Protein AF-A0A435FGV2-F1 (afdb_monomer_lite)

pLDDT: mean 75.31, std 14.2, range [40.19, 94.38]

Structure (mmCIF, N/CA/C/O backbone):
data_AF-A0A435FGV2-F1
#
_entry.id   AF-A0A435FGV2-F1
#
loop_
_atom_site.group_PDB
_atom_site.id
_atom_site.type_symbol
_atom_site.label_atom_id
_atom_site.label_alt_id
_atom_site.label_comp_id
_atom_site.label_asym_id
_atom_site.label_entity_id
_atom_site.label_seq_id
_atom_site.pdbx_PDB_ins_code
_atom_site.Cartn_x
_atom_site.Cartn_y
_atom_site.Cartn_z
_atom_site.occupancy
_atom_site.B_iso_or_equiv
_atom_site.auth_seq_id
_atom_site.auth_comp_id
_atom_site.auth_asym_id
_atom_site.auth_atom_id
_atom_site.pdbx_PDB_model_num
ATOM 1 N N . MET A 1 1 ? 1.724 18.593 -4.824 1.00 40.19 1 MET A N 1
ATOM 2 C CA . MET A 1 1 ? 2.419 18.466 -3.533 1.00 40.19 1 MET A CA 1
ATOM 3 C C . MET A 1 1 ? 1.458 17.701 -2.645 1.00 40.19 1 MET A C 1
ATOM 5 O O . MET A 1 1 ? 0.467 18.277 -2.231 1.00 40.19 1 MET A O 1
ATOM 9 N N . THR A 1 2 ? 1.622 16.381 -2.564 1.00 45.41 2 THR A N 1
ATOM 10 C CA . THR A 1 2 ? 0.699 15.487 -1.846 1.00 45.41 2 THR A CA 1
ATOM 11 C C . THR A 1 2 ? 0.996 15.626 -0.359 1.00 45.41 2 THR A C 1
ATOM 13 O O . THR A 1 2 ? 2.138 15.404 0.044 1.00 45.41 2 THR A O 1
ATOM 16 N N . GLU A 1 3 ? 0.024 16.075 0.435 1.00 52.56 3 GLU A N 1
ATOM 17 C CA . GLU A 1 3 ? 0.212 16.222 1.879 1.00 52.56 3 GLU A CA 1
ATOM 18 C C . GLU A 1 3 ? 0.474 14.851 2.527 1.00 52.56 3 GLU A C 1
ATOM 20 O O . GLU A 1 3 ? -0.130 13.850 2.121 1.00 52.56 3 GLU A O 1
ATOM 25 N N . PRO A 1 4 ? 1.407 14.764 3.494 1.00 58.09 4 PRO A N 1
ATOM 26 C CA . PRO A 1 4 ? 1.612 13.535 4.244 1.00 58.09 4 PRO A CA 1
ATOM 27 C C . PRO A 1 4 ? 0.341 13.207 5.033 1.00 58.09 4 PRO A C 1
ATOM 29 O O . PRO A 1 4 ? -0.287 14.100 5.603 1.00 58.09 4 PRO A O 1
ATOM 32 N N . ALA A 1 5 ? -0.027 11.924 5.078 1.00 58.94 5 ALA A N 1
ATOM 33 C CA . ALA A 1 5 ? -1.095 11.469 5.960 1.00 58.94 5 ALA A CA 1
ATOM 34 C C . ALA A 1 5 ? -0.740 11.867 7.403 1.00 58.94 5 ALA A C 1
ATOM 36 O O . ALA A 1 5 ? 0.367 11.595 7.877 1.00 58.94 5 ALA A O 1
ATOM 37 N N . THR A 1 6 ? -1.646 12.578 8.072 1.00 56.94 6 THR A N 1
ATOM 38 C CA . THR A 1 6 ? -1.479 13.016 9.458 1.00 56.94 6 THR A CA 1
ATOM 39 C C . THR A 1 6 ? -1.584 11.797 10.364 1.00 56.94 6 THR A C 1
ATOM 41 O O . THR A 1 6 ? -2.642 11.185 10.454 1.00 56.94 6 THR A O 1
ATOM 44 N N . VAL A 1 7 ? -0.469 11.433 11.003 1.00 57.47 7 VAL A N 1
ATOM 45 C CA . VAL A 1 7 ? -0.414 10.293 11.922 1.00 57.47 7 VAL A CA 1
ATOM 46 C C . VAL A 1 7 ? -0.991 10.721 13.263 1.00 57.47 7 VAL A C 1
ATOM 48 O O . VAL A 1 7 ? -0.366 11.506 13.982 1.00 57.47 7 VAL A O 1
ATOM 51 N N . SER A 1 8 ? -2.186 10.242 13.599 1.00 60.06 8 SER A N 1
ATOM 52 C CA . SER A 1 8 ? -2.702 10.361 14.958 1.00 60.06 8 SER A CA 1
ATOM 53 C C . SER A 1 8 ? -2.086 9.246 15.808 1.00 60.06 8 SER A C 1
ATOM 55 O O . SER A 1 8 ? -1.753 8.175 15.305 1.00 60.06 8 SER A O 1
ATOM 57 N N . GLY A 1 9 ? -1.906 9.464 17.112 1.00 69.44 9 GLY A N 1
ATOM 58 C CA . GLY A 1 9 ? -1.357 8.436 18.011 1.00 69.44 9 GLY A CA 1
ATOM 59 C C . GLY A 1 9 ? -2.200 7.152 18.117 1.00 69.44 9 GLY A C 1
ATOM 60 O O . GLY A 1 9 ? -1.799 6.242 18.838 1.00 69.44 9 GLY A O 1
ATOM 61 N N . ASP A 1 10 ? -3.342 7.086 17.424 1.00 84.06 10 ASP A N 1
ATOM 62 C CA . ASP A 1 10 ? -4.275 5.956 17.390 1.00 84.06 10 ASP A CA 1
ATOM 63 C C . ASP A 1 10 ? -4.359 5.278 16.002 1.00 84.06 10 ASP A C 1
ATOM 65 O O . ASP A 1 10 ? -5.171 4.371 15.782 1.00 84.06 10 ASP A O 1
ATOM 69 N N . ASP A 1 11 ? -3.503 5.689 15.059 1.00 87.19 11 ASP A N 1
ATOM 70 C CA . ASP A 1 11 ? -3.355 5.044 13.758 1.00 87.19 11 ASP A CA 1
ATOM 71 C C . ASP A 1 11 ? -2.872 3.594 13.940 1.00 87.19 11 ASP A C 1
ATOM 73 O O . ASP A 1 11 ? -1.797 3.328 14.484 1.00 87.19 11 ASP A O 1
ATOM 77 N N . ILE A 1 12 ? -3.641 2.634 13.427 1.00 92.00 12 ILE A N 1
ATOM 78 C CA . ILE A 1 12 ? -3.242 1.218 13.368 1.00 92.00 12 ILE A CA 1
ATOM 79 C C . ILE A 1 12 ? -2.566 0.861 12.039 1.00 92.00 12 ILE A C 1
ATOM 81 O O . ILE A 1 12 ? -1.903 -0.171 11.936 1.00 92.00 12 ILE A O 1
ATOM 85 N N . LEU A 1 13 ? -2.722 1.712 11.022 1.00 91.12 13 LEU A N 1
ATOM 86 C CA . LEU A 1 13 ? -2.057 1.617 9.729 1.00 91.12 13 LEU A CA 1
ATOM 87 C C . LEU A 1 13 ? -1.714 3.026 9.258 1.00 91.12 13 LEU A C 1
ATOM 89 O O . LEU A 1 13 ? -2.590 3.881 9.200 1.00 91.12 13 LEU A O 1
ATOM 93 N N . SER A 1 14 ? -0.464 3.244 8.860 1.00 91.62 14 SER A N 1
ATOM 94 C CA . SER A 1 14 ? -0.046 4.484 8.214 1.00 91.62 14 SER A CA 1
ATOM 95 C C . SER A 1 14 ? 0.863 4.173 7.032 1.00 91.62 14 SER A C 1
ATOM 97 O O . SER A 1 14 ? 1.804 3.384 7.129 1.00 91.62 14 SER A O 1
ATOM 99 N N . CYS A 1 15 ? 0.540 4.762 5.890 1.00 90.62 15 CYS A N 1
ATOM 100 C CA . CYS A 1 15 ? 1.263 4.656 4.637 1.00 90.62 15 CYS A CA 1
ATOM 101 C C . CYS A 1 15 ? 1.501 6.067 4.109 1.00 90.62 15 CYS A C 1
ATOM 103 O O . CYS A 1 15 ? 0.562 6.850 3.973 1.00 90.62 15 CYS A O 1
ATOM 105 N N . ALA A 1 16 ? 2.743 6.378 3.753 1.00 89.62 16 ALA A N 1
ATOM 106 C CA . ALA A 1 16 ? 3.098 7.660 3.163 1.00 89.62 16 ALA A CA 1
ATOM 107 C C . ALA A 1 16 ? 3.814 7.437 1.836 1.00 89.62 16 ALA A C 1
ATOM 109 O O . ALA A 1 16 ? 4.794 6.690 1.764 1.00 89.62 16 ALA A O 1
ATOM 110 N N . ASN A 1 17 ? 3.319 8.094 0.786 1.00 88.81 17 ASN A N 1
ATOM 111 C CA . ASN A 1 17 ? 3.929 8.107 -0.539 1.00 88.81 17 ASN A CA 1
ATOM 112 C C . ASN A 1 17 ? 4.275 6.691 -1.035 1.00 88.81 17 ASN A C 1
ATOM 114 O O . ASN A 1 17 ? 5.404 6.418 -1.468 1.00 88.81 17 ASN A O 1
ATOM 118 N N . VAL A 1 18 ? 3.314 5.772 -0.933 1.00 87.00 18 VAL A N 1
ATOM 119 C CA . VAL A 1 18 ? 3.447 4.381 -1.366 1.00 87.00 18 VAL A CA 1
ATOM 120 C C . VAL A 1 18 ? 3.299 4.300 -2.879 1.00 87.00 18 VAL A C 1
ATOM 122 O O . VAL A 1 18 ? 2.417 4.912 -3.483 1.00 87.00 18 VAL A O 1
ATOM 125 N N . TRP A 1 19 ? 4.190 3.530 -3.496 1.00 85.50 19 TRP A N 1
ATOM 126 C CA . TRP A 1 19 ? 4.191 3.253 -4.926 1.00 85.50 19 TRP A CA 1
ATOM 127 C C . TRP A 1 19 ? 4.341 1.756 -5.147 1.00 85.50 19 TRP A C 1
ATOM 129 O O . TRP A 1 19 ? 5.027 1.071 -4.389 1.00 85.50 19 TRP A O 1
ATOM 139 N N . LYS A 1 20 ? 3.723 1.250 -6.211 1.00 84.56 20 LYS A N 1
ATOM 140 C CA . LYS A 1 20 ? 3.882 -0.139 -6.633 1.00 84.56 20 LYS A CA 1
ATOM 141 C C . LYS A 1 20 ? 4.020 -0.200 -8.139 1.00 84.56 20 LYS A C 1
ATOM 143 O O . LYS A 1 20 ? 3.113 0.204 -8.865 1.00 84.56 20 LYS A O 1
ATOM 148 N N . PHE A 1 21 ? 5.131 -0.766 -8.590 1.00 81.81 21 PHE A N 1
ATOM 149 C CA . PHE A 1 21 ? 5.406 -1.014 -9.998 1.00 81.81 21 PHE A CA 1
ATOM 150 C C . PHE A 1 21 ? 5.452 -2.514 -10.287 1.00 81.81 21 PHE A C 1
ATOM 152 O O . PHE A 1 21 ? 5.915 -3.311 -9.469 1.00 81.81 21 PHE A O 1
ATOM 159 N N . TYR A 1 22 ? 5.000 -2.884 -11.478 1.00 81.62 22 TYR A N 1
ATOM 160 C CA . TYR A 1 22 ? 5.132 -4.209 -12.065 1.00 81.62 22 TYR A CA 1
ATOM 161 C C . TYR A 1 22 ? 5.893 -4.095 -13.386 1.00 81.62 22 TYR A C 1
ATOM 163 O O . TYR A 1 22 ? 5.718 -3.127 -14.124 1.00 81.62 22 TYR A O 1
ATOM 171 N N . GLY A 1 23 ? 6.746 -5.078 -13.681 1.00 80.12 23 GLY A N 1
ATOM 172 C CA . GLY A 1 23 ? 7.516 -5.138 -14.924 1.00 80.12 23 GLY A CA 1
ATOM 173 C C . GLY A 1 23 ? 8.987 -5.536 -14.735 1.00 80.12 23 GLY A C 1
ATOM 174 O O . GLY A 1 23 ? 9.494 -5.563 -13.609 1.00 80.12 23 GLY A O 1
ATOM 175 N N . PRO A 1 24 ? 9.702 -5.872 -15.824 1.00 78.62 24 PRO A N 1
ATOM 176 C CA . PRO A 1 24 ? 11.105 -6.272 -15.765 1.00 78.62 24 PRO A CA 1
ATOM 177 C C . PRO A 1 24 ? 12.006 -5.087 -15.408 1.00 78.62 24 PRO A C 1
ATOM 179 O O . PRO A 1 24 ? 12.058 -4.128 -16.158 1.00 78.62 24 PRO A O 1
ATOM 182 N N . LYS A 1 25 ? 12.816 -5.195 -14.348 1.00 72.69 25 LYS A N 1
ATOM 183 C CA . LYS A 1 25 ? 13.669 -4.096 -13.838 1.00 72.69 25 LYS A CA 1
ATOM 184 C C . LYS A 1 25 ? 12.885 -2.925 -13.217 1.00 72.69 25 LYS A C 1
ATOM 186 O O . LYS A 1 25 ? 13.388 -1.806 -13.180 1.00 72.69 25 LYS A O 1
ATOM 191 N N . ALA A 1 26 ? 11.712 -3.191 -12.634 1.00 71.31 26 ALA A N 1
ATOM 192 C CA . ALA A 1 26 ? 10.898 -2.194 -11.924 1.00 71.31 26 ALA A CA 1
ATOM 193 C C . ALA A 1 26 ? 11.668 -1.362 -10.868 1.00 71.31 26 ALA A C 1
ATOM 195 O O . ALA A 1 26 ? 11.378 -0.182 -10.695 1.00 71.31 26 ALA A O 1
ATOM 196 N N . HIS A 1 27 ? 12.708 -1.921 -10.235 1.00 68.62 27 HIS A N 1
ATOM 197 C CA . HIS A 1 27 ? 13.588 -1.191 -9.307 1.00 68.62 27 HIS A CA 1
ATOM 198 C C . HIS A 1 27 ? 14.263 0.050 -9.933 1.00 68.62 27 HIS A C 1
ATOM 200 O O . HIS A 1 27 ? 14.567 1.017 -9.242 1.00 68.62 27 HIS A O 1
ATOM 206 N N . GLN A 1 28 ? 14.494 0.061 -11.251 1.00 67.12 28 GLN A N 1
ATOM 207 C CA . GLN A 1 28 ? 15.113 1.199 -11.947 1.00 67.12 28 GLN A CA 1
ATOM 208 C C . GLN A 1 28 ? 14.157 2.388 -12.060 1.00 67.12 28 GLN A C 1
ATOM 210 O O . GLN A 1 28 ? 14.587 3.541 -12.083 1.00 67.12 28 GLN A O 1
ATOM 215 N N . ILE A 1 29 ? 12.85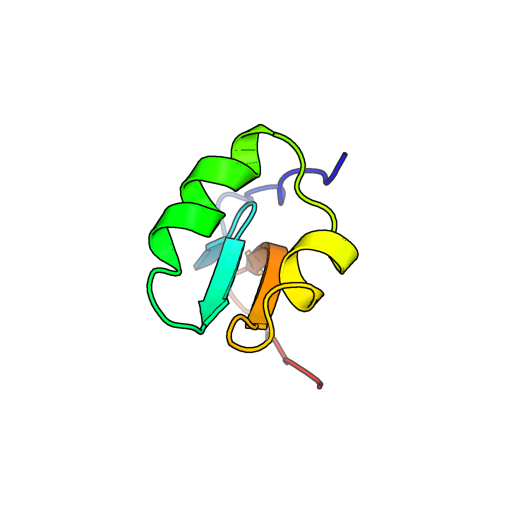5 2.106 -12.101 1.00 67.06 29 ILE A N 1
ATOM 216 C CA . ILE A 1 29 ? 11.802 3.117 -12.132 1.00 67.06 29 ILE A CA 1
ATOM 217 C C . ILE A 1 29 ? 11.663 3.778 -10.759 1.00 67.06 29 ILE A C 1
ATOM 219 O O . ILE A 1 29 ? 11.520 4.998 -10.683 1.00 67.06 29 ILE A O 1
ATOM 223 N N . GLU A 1 30 ? 11.789 3.004 -9.676 1.00 64.00 30 GLU A N 1
ATOM 224 C CA . GLU A 1 30 ? 11.805 3.538 -8.309 1.00 64.0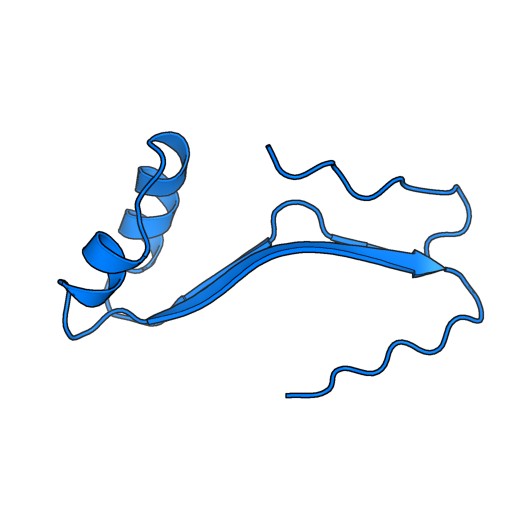0 30 GLU A CA 1
ATOM 225 C C . GLU A 1 30 ? 12.940 4.552 -8.108 1.00 64.00 30 GLU A C 1
ATOM 227 O O . GLU A 1 30 ? 12.705 5.628 -7.565 1.00 64.00 30 GLU A O 1
ATOM 232 N N . ALA A 1 31 ? 14.138 4.287 -8.640 1.00 63.53 31 ALA A N 1
ATOM 233 C CA . ALA A 1 31 ? 15.264 5.229 -8.593 1.00 63.53 31 ALA A CA 1
ATOM 234 C C . ALA A 1 31 ? 15.021 6.524 -9.398 1.00 63.53 31 ALA A C 1
ATOM 236 O O . ALA A 1 31 ? 15.620 7.568 -9.134 1.00 63.53 31 ALA A O 1
ATOM 237 N N . GLY A 1 32 ? 14.145 6.478 -10.401 1.00 61.22 32 GLY A N 1
ATOM 238 C CA . GLY A 1 32 ? 13.732 7.645 -11.173 1.00 61.22 32 GLY A CA 1
ATOM 239 C C . GLY A 1 32 ? 12.656 8.500 -10.491 1.00 61.22 32 GLY A C 1
ATOM 240 O O . GLY A 1 32 ? 12.463 9.651 -10.880 1.00 61.22 32 GLY A O 1
ATOM 241 N N . ARG A 1 33 ? 11.994 7.989 -9.445 1.00 62.06 33 ARG A N 1
ATOM 242 C CA . ARG A 1 33 ? 10.912 8.668 -8.710 1.00 62.06 33 ARG A CA 1
ATOM 243 C C . ARG A 1 33 ? 11.329 10.028 -8.148 1.00 62.06 33 ARG A C 1
ATOM 245 O O . ARG A 1 33 ? 10.550 10.973 -8.229 1.00 62.06 33 ARG A O 1
ATOM 252 N N . SER A 1 34 ? 12.569 10.162 -7.674 1.00 56.06 34 SER A N 1
ATOM 253 C CA . SER A 1 34 ? 13.133 11.424 -7.163 1.00 56.06 34 SER A CA 1
ATOM 254 C C . SER A 1 34 ? 13.166 12.547 -8.208 1.00 56.06 34 SER A C 1
ATOM 256 O O . SER A 1 34 ? 13.337 13.708 -7.856 1.00 56.06 34 SER A O 1
ATOM 258 N N . ARG A 1 35 ? 13.015 12.208 -9.497 1.00 61.66 35 ARG A N 1
ATOM 259 C CA . ARG A 1 35 ? 13.055 13.140 -10.632 1.00 61.66 35 ARG A CA 1
ATOM 260 C C . ARG A 1 35 ? 11.673 13.502 -11.191 1.00 61.66 35 ARG A C 1
ATOM 262 O O . ARG A 1 35 ? 11.611 14.199 -12.195 1.00 61.66 35 ARG A O 1
ATOM 269 N N . GLY A 1 36 ? 10.578 13.057 -10.565 1.00 61.59 36 GLY A N 1
ATOM 270 C CA . GLY A 1 36 ? 9.222 13.442 -10.979 1.00 61.59 36 GLY A CA 1
ATOM 271 C C . GLY A 1 36 ? 8.768 12.791 -12.289 1.00 61.59 36 GLY A C 1
ATOM 272 O O . GLY A 1 36 ? 8.245 13.468 -13.171 1.00 61.59 36 GLY A O 1
ATOM 273 N N . ILE A 1 37 ? 8.978 11.478 -12.431 1.00 65.19 37 ILE A N 1
ATOM 274 C CA . ILE A 1 37 ? 8.536 10.720 -13.612 1.00 65.19 37 ILE A CA 1
ATOM 275 C C . ILE A 1 37 ? 7.021 10.869 -13.810 1.00 65.19 37 ILE A C 1
ATOM 277 O O . ILE A 1 37 ? 6.227 10.602 -12.903 1.00 65.19 37 ILE A O 1
ATOM 281 N N . SER A 1 38 ? 6.616 11.253 -15.023 1.00 62.00 38 SER A N 1
ATOM 282 C CA . SER A 1 38 ? 5.205 11.360 -15.396 1.00 62.00 38 SER A CA 1
ATOM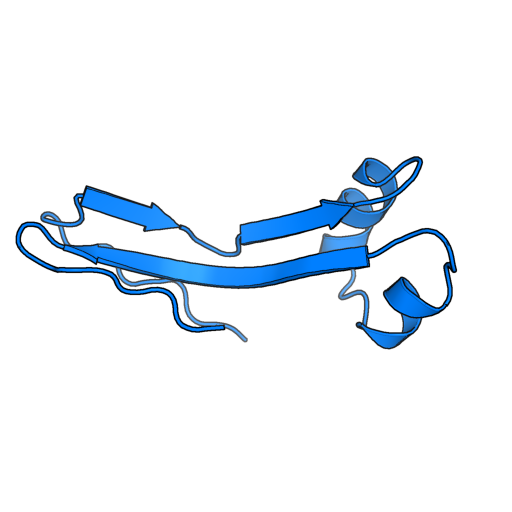 283 C C . SER A 1 38 ? 4.612 9.992 -15.754 1.00 62.00 38 SER A C 1
ATOM 285 O O . SER A 1 38 ? 5.306 9.093 -16.232 1.00 62.00 38 SER A O 1
ATOM 287 N N . ALA A 1 39 ? 3.297 9.826 -15.575 1.00 60.38 39 ALA A N 1
ATOM 288 C CA . ALA A 1 39 ? 2.601 8.592 -15.959 1.00 60.38 39 ALA A CA 1
ATOM 289 C C . ALA A 1 39 ? 2.825 8.225 -17.438 1.00 60.38 39 ALA A C 1
ATOM 291 O O . ALA A 1 39 ? 3.007 7.057 -17.761 1.00 60.38 39 ALA A O 1
ATOM 292 N N . ALA A 1 40 ? 2.900 9.222 -18.324 1.00 59.53 40 ALA A N 1
ATOM 293 C CA . ALA A 1 40 ? 3.160 9.014 -19.746 1.00 59.53 40 ALA A CA 1
ATOM 294 C C . ALA A 1 40 ? 4.531 8.367 -20.018 1.00 59.53 40 ALA A C 1
ATOM 296 O O . ALA A 1 40 ? 4.644 7.506 -20.886 1.00 59.53 40 ALA A O 1
ATOM 297 N N . GLN A 1 41 ? 5.563 8.724 -19.247 1.00 63.59 41 GLN A N 1
ATOM 298 C CA . GLN A 1 41 ? 6.897 8.128 -19.372 1.00 63.59 41 GLN A CA 1
ATOM 299 C C . GLN A 1 41 ? 6.945 6.680 -18.864 1.00 63.59 41 GLN A C 1
ATOM 301 O O . GLN A 1 41 ? 7.705 5.874 -19.397 1.00 63.59 41 GLN A O 1
ATOM 306 N N 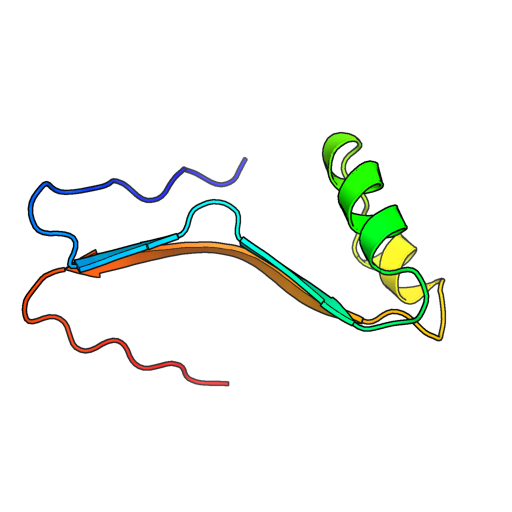. LEU A 1 42 ? 6.112 6.332 -17.877 1.00 62.94 42 LEU A N 1
ATOM 307 C CA . LEU A 1 42 ? 5.961 4.954 -17.394 1.00 62.94 42 LEU A CA 1
ATOM 308 C C . LEU A 1 42 ? 5.292 4.063 -18.443 1.00 62.94 42 LEU A C 1
ATOM 310 O O . LEU A 1 42 ? 5.799 2.983 -18.739 1.00 62.94 42 LEU A O 1
ATOM 314 N N . TYR A 1 43 ? 4.201 4.541 -19.048 1.00 60.25 43 TYR A N 1
ATOM 315 C CA . TYR A 1 43 ? 3.459 3.801 -20.074 1.00 60.25 43 TYR A CA 1
ATOM 316 C C . TYR A 1 43 ? 4.195 3.705 -21.420 1.00 60.25 43 TYR A C 1
ATOM 318 O O . TYR A 1 43 ? 3.938 2.782 -22.188 1.00 60.25 43 TYR A O 1
ATOM 326 N N . ALA A 1 44 ? 5.151 4.601 -21.694 1.00 62.59 44 ALA A N 1
ATOM 327 C CA . ALA A 1 44 ? 6.019 4.515 -22.872 1.00 62.59 44 ALA A CA 1
ATOM 328 C C . ALA A 1 44 ? 6.958 3.292 -22.844 1.00 62.59 44 ALA A C 1
ATOM 330 O O . ALA A 1 44 ? 7.485 2.897 -23.883 1.00 62.59 44 ALA A O 1
ATOM 331 N N . SER A 1 45 ? 7.157 2.670 -21.675 1.00 64.12 45 SER A N 1
ATOM 332 C CA . SER A 1 45 ? 7.782 1.353 -21.567 1.00 64.12 45 SER A CA 1
ATOM 333 C C . SER A 1 45 ? 6.703 0.263 -21.591 1.00 64.12 45 SER A C 1
ATOM 335 O O . SER A 1 45 ? 6.105 -0.009 -20.552 1.00 64.12 45 SER A O 1
ATOM 337 N N . PRO A 1 46 ? 6.488 -0.448 -22.715 1.00 62.06 46 PRO A N 1
ATOM 338 C CA . PRO A 1 46 ? 5.344 -1.352 -22.909 1.00 62.06 46 PRO A CA 1
ATOM 339 C C . PRO A 1 46 ? 5.300 -2.581 -21.979 1.00 62.06 46 PRO A C 1
ATOM 341 O O . PRO A 1 46 ? 4.390 -3.398 -22.074 1.00 62.06 46 PRO A O 1
ATOM 344 N N . ARG A 1 47 ? 6.280 -2.750 -21.083 1.00 70.00 47 ARG A N 1
ATOM 345 C CA . ARG A 1 47 ? 6.353 -3.854 -20.109 1.00 70.00 47 ARG A CA 1
ATOM 346 C C . ARG A 1 47 ? 6.297 -3.391 -18.654 1.00 70.00 47 ARG A C 1
ATOM 348 O O . ARG A 1 47 ? 6.572 -4.199 -17.769 1.00 70.00 47 ARG A O 1
ATOM 355 N N . HIS A 1 48 ? 5.978 -2.121 -18.409 1.00 73.94 48 HIS A N 1
ATOM 356 C CA . HIS A 1 48 ? 5.921 -1.543 -17.073 1.00 73.94 48 HIS A CA 1
ATOM 357 C C . HIS A 1 48 ? 4.532 -0.991 -16.757 1.00 73.94 48 HIS A C 1
ATOM 359 O O . HIS A 1 48 ? 3.937 -0.271 -17.551 1.00 73.94 48 HIS A O 1
ATOM 365 N N . LEU A 1 49 ? 4.034 -1.325 -15.569 1.00 75.81 49 LEU A N 1
ATOM 366 C CA . LEU A 1 49 ? 2.747 -0.888 -15.040 1.00 75.81 49 LEU A CA 1
ATOM 367 C C . LEU A 1 49 ? 2.961 -0.272 -13.657 1.00 75.81 49 LEU A C 1
ATOM 369 O O . LEU A 1 49 ? 3.537 -0.909 -12.778 1.00 75.81 49 LEU A O 1
ATOM 373 N N . ALA A 1 50 ? 2.465 0.944 -13.443 1.00 77.94 50 ALA A N 1
ATOM 374 C CA . ALA A 1 50 ? 2.350 1.520 -12.107 1.00 77.94 50 ALA A CA 1
ATOM 375 C C . ALA A 1 50 ? 0.971 1.164 -11.536 1.00 77.94 50 ALA A C 1
ATOM 377 O O . ALA A 1 50 ? -0.031 1.739 -11.948 1.00 77.94 50 ALA A O 1
ATOM 378 N N . ALA A 1 51 ? 0.917 0.199 -10.618 1.00 79.81 51 ALA A N 1
ATOM 379 C CA . ALA A 1 51 ? -0.332 -0.234 -9.990 1.00 79.81 51 ALA A CA 1
ATOM 380 C C . ALA A 1 51 ? -0.776 0.680 -8.843 1.00 79.81 51 ALA A C 1
ATOM 382 O O . ALA A 1 51 ? -1.966 0.820 -8.599 1.00 79.81 51 ALA A O 1
ATOM 383 N N . VAL A 1 52 ? 0.174 1.304 -8.144 1.00 86.12 52 VAL A N 1
ATOM 384 C CA . VAL A 1 52 ? -0.102 2.289 -7.089 1.00 86.12 52 VAL A CA 1
ATOM 385 C C . VAL A 1 52 ? 0.813 3.487 -7.311 1.00 86.12 52 VAL A C 1
ATOM 387 O O . VAL A 1 52 ? 2.017 3.305 -7.518 1.00 86.12 52 VAL A O 1
ATOM 390 N N . ARG A 1 53 ? 0.250 4.701 -7.282 1.00 83.75 53 ARG A N 1
ATOM 391 C CA . ARG A 1 53 ? 0.959 5.950 -7.585 1.00 83.75 53 ARG A CA 1
ATOM 392 C C . ARG A 1 53 ? 0.762 6.980 -6.475 1.00 83.75 53 ARG A C 1
ATOM 394 O O . ARG A 1 53 ? -0.296 7.590 -6.410 1.00 83.75 53 ARG A O 1
ATOM 401 N N . ASP A 1 54 ? 1.805 7.195 -5.677 1.00 83.75 54 ASP A N 1
ATOM 402 C CA . ASP A 1 54 ? 1.877 8.221 -4.625 1.00 83.75 54 ASP A CA 1
ATOM 403 C C . ASP A 1 54 ? 0.695 8.219 -3.653 1.00 83.75 54 ASP A C 1
ATOM 405 O O . ASP A 1 54 ? 0.048 9.239 -3.431 1.00 83.75 54 ASP A O 1
ATOM 409 N N . VAL A 1 55 ? 0.398 7.052 -3.084 1.00 87.31 55 VAL A N 1
ATOM 410 C CA . VAL A 1 55 ? -0.716 6.908 -2.145 1.00 87.31 55 VAL A CA 1
ATOM 411 C C . VAL A 1 55 ? -0.236 7.140 -0.719 1.00 87.31 55 VAL A C 1
ATOM 413 O O . VAL A 1 55 ? 0.679 6.465 -0.245 1.00 87.31 55 VAL A O 1
ATOM 416 N N . SER A 1 56 ? -0.893 8.069 -0.034 1.00 89.94 56 SER A N 1
ATOM 417 C CA . SER A 1 56 ? -0.779 8.267 1.408 1.00 89.94 56 SER A CA 1
ATOM 418 C C . SER A 1 56 ? -2.139 7.980 2.038 1.00 89.94 56 SER A C 1
ATOM 420 O O . SER A 1 56 ? -3.145 8.511 1.571 1.00 89.94 56 SER A O 1
ATOM 422 N N . LEU A 1 57 ? -2.180 7.125 3.058 1.00 92.31 57 LEU A N 1
ATOM 423 C CA . LEU A 1 57 ? -3.399 6.800 3.801 1.00 92.31 57 LEU A CA 1
ATOM 424 C C . LEU A 1 57 ? -3.060 6.458 5.251 1.00 92.31 57 LEU A C 1
ATOM 426 O O . LEU A 1 57 ? -2.009 5.873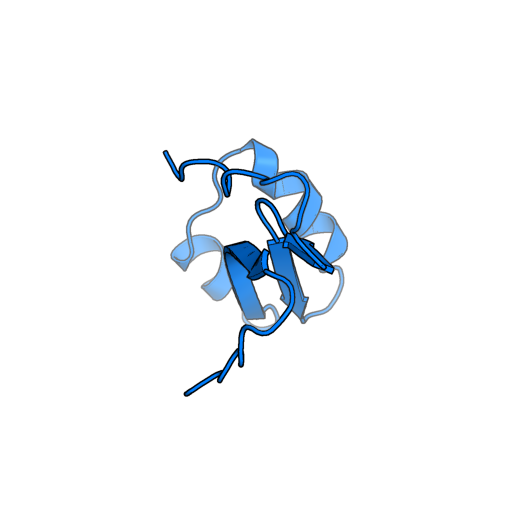 5.521 1.00 92.31 57 LEU A O 1
ATOM 430 N N . SER A 1 58 ? -3.970 6.775 6.161 1.00 93.12 58 SER A N 1
ATOM 431 C CA . SER A 1 58 ? -3.964 6.285 7.535 1.00 93.12 58 SER A CA 1
ATOM 432 C C . SER A 1 58 ? -5.309 5.647 7.862 1.00 93.12 58 SER A C 1
ATOM 434 O O . SER A 1 58 ? -6.322 5.973 7.246 1.00 93.12 58 SER A O 1
ATOM 436 N N . VAL A 1 59 ? -5.299 4.689 8.785 1.00 93.12 59 VAL A N 1
ATOM 437 C CA . VAL A 1 59 ? -6.506 4.049 9.316 1.00 93.12 59 VAL A CA 1
ATOM 438 C C . VAL A 1 59 ? -6.403 4.043 10.827 1.00 93.12 59 VAL A C 1
ATOM 440 O O . VAL A 1 59 ? -5.422 3.538 11.386 1.00 93.12 59 VAL A O 1
ATOM 443 N N . ASN A 1 60 ? -7.427 4.576 11.480 1.00 93.94 60 ASN A N 1
ATOM 444 C CA . ASN A 1 60 ? -7.496 4.660 12.931 1.00 93.94 60 ASN A CA 1
ATOM 445 C C . ASN A 1 60 ? -8.059 3.379 13.544 1.00 93.94 60 ASN A C 1
ATOM 447 O O . ASN A 1 60 ? -8.751 2.581 12.901 1.00 93.94 60 ASN A O 1
ATOM 451 N N . ARG A 1 61 ? -7.802 3.181 14.835 1.00 92.69 61 ARG A N 1
ATOM 452 C CA . ARG A 1 61 ? -8.445 2.109 15.593 1.00 92.69 61 ARG A CA 1
ATOM 453 C C . ARG A 1 61 ? -9.974 2.229 15.526 1.00 92.69 61 ARG A C 1
ATOM 455 O O . ARG A 1 61 ? -10.547 3.257 15.861 1.00 92.69 61 ARG A O 1
ATOM 462 N N . GLY A 1 62 ? -10.639 1.139 15.141 1.00 92.69 62 GLY A N 1
ATOM 463 C CA . GLY A 1 62 ? -12.103 1.078 15.029 1.00 92.69 62 GLY A CA 1
ATOM 464 C C . GLY A 1 62 ? -12.663 1.571 13.690 1.00 92.69 62 GLY A C 1
ATOM 465 O O . GLY A 1 62 ? -13.863 1.445 13.459 1.00 92.69 62 GLY A O 1
ATOM 466 N N . GLU A 1 63 ? -11.813 2.075 12.795 1.00 93.19 63 GLU A N 1
ATOM 467 C CA . GLU A 1 63 ? -12.190 2.450 11.437 1.00 93.19 63 GLU A CA 1
ATOM 468 C C . GLU A 1 63 ? -12.267 1.217 10.520 1.00 93.19 63 GLU A C 1
ATOM 470 O O . GLU A 1 63 ? -11.435 0.309 10.591 1.00 93.19 63 GLU A O 1
ATOM 475 N N . ILE A 1 64 ? -13.274 1.182 9.643 1.00 93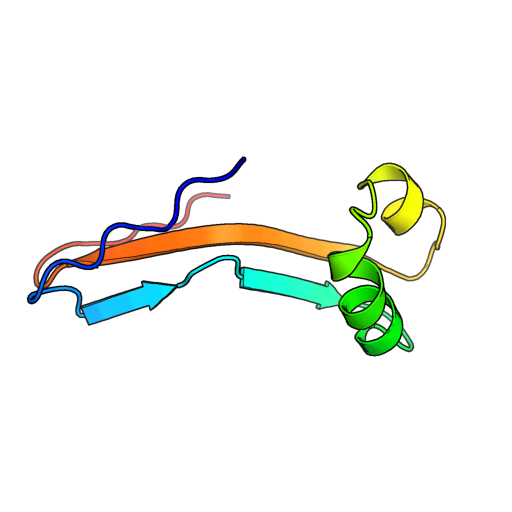.62 64 ILE A N 1
ATOM 476 C CA . ILE A 1 64 ? -13.408 0.153 8.606 1.00 93.62 64 ILE A CA 1
ATOM 477 C C . ILE A 1 64 ? -12.927 0.752 7.285 1.00 93.62 64 ILE A C 1
ATOM 479 O O . ILE A 1 64 ? -13.637 1.538 6.659 1.00 93.62 64 ILE A O 1
ATOM 483 N N . LEU A 1 65 ? -11.735 0.347 6.842 1.00 93.06 65 LEU A N 1
ATOM 484 C CA . LEU A 1 65 ? -11.218 0.711 5.525 1.00 93.06 65 LEU A CA 1
ATOM 485 C C . LEU A 1 65 ? -11.832 -0.194 4.448 1.00 93.06 65 LEU A C 1
ATOM 487 O O . LEU A 1 65 ? -11.625 -1.408 4.452 1.00 93.06 65 LEU A O 1
ATOM 491 N N . VAL A 1 66 ? -12.530 0.409 3.485 1.00 94.38 66 VAL A N 1
ATOM 492 C CA . VAL A 1 66 ? -13.042 -0.272 2.288 1.00 94.38 66 VAL A CA 1
ATOM 493 C C . VAL A 1 66 ? -12.298 0.245 1.061 1.00 94.38 66 VAL A C 1
ATOM 495 O O . VAL A 1 66 ? -12.230 1.450 0.835 1.00 94.38 66 VAL A O 1
ATOM 498 N N . LEU A 1 67 ? -11.761 -0.668 0.250 1.00 91.00 67 LEU A N 1
ATOM 499 C CA . LEU A 1 67 ? -11.160 -0.345 -1.043 1.00 91.00 67 LEU A CA 1
ATOM 500 C C . LEU A 1 67 ? -12.159 -0.671 -2.156 1.00 91.00 67 LEU A C 1
ATOM 502 O O . LEU A 1 67 ? -12.486 -1.837 -2.369 1.00 91.00 67 LEU A O 1
ATOM 506 N N . MET A 1 68 ? -12.631 0.360 -2.855 1.00 89.81 68 MET A N 1
ATOM 507 C CA . MET A 1 68 ? -13.490 0.230 -4.034 1.00 89.81 68 MET A CA 1
ATOM 508 C C . MET A 1 68 ? -12.658 0.527 -5.285 1.00 89.81 68 MET A C 1
ATOM 510 O O . MET A 1 68 ? -11.898 1.497 -5.294 1.00 89.81 68 MET A O 1
ATOM 514 N N . GLY A 1 69 ? -12.760 -0.348 -6.288 1.00 81.94 69 GLY A N 1
ATOM 515 C CA . GLY A 1 69 ? -12.011 -0.276 -7.549 1.00 81.94 69 GLY A CA 1
ATOM 516 C C . GLY A 1 69 ? -12.725 0.504 -8.638 1.00 81.94 69 GLY A C 1
ATOM 517 O O . GLY A 1 69 ? -13.976 0.477 -8.649 1.00 81.94 69 GLY A O 1
#

Foldseek 3Di:
DDDADDDDPQWPDWDFQDWDKFFDPVVVVVVCVVVPDDPVNQVVPVGMDTPDGGDTDTDGPPGDDDDDD

Sequence (69 aa):
MTEPATVSGDDILSCANVWKFYGPKAHQIEAGRSRGISAAQLYASPRHLAAVRDVSLSVNRGEILVLMG

Radius of gyration: 14.7 Å; chains: 1; bounding box: 29×25×41 Å

Secondary structure (DSSP, 8-state):
-PPPP---TTEEEEEEEEEEEESTTHHHHHHHGGG---HHHHHTSTT-EEEEEEEEEEEETT-------